Protein AF-A0A1I5KAM0-F1 (afdb_monomer_lite)

Radius of gyration: 15.03 Å; chains: 1; bounding box: 38×26×42 Å

Foldseek 3Di:
DVLLVQLVVLLVQLVVCLVVLNNVSNLVSLVSNCVSVVPDPLLSLLSNLSSCLSVLNPVVSLVSLVVSLVVLVPPDDLSSLLSNLSSVLVNCLVVVHPCSVVSLVVSVPRDDPPDPCPSPHDDDPVSSVVSNVSNVVVVVVVD

Secondary structure (DSSP, 8-state):
-HHHHHHHHHHHHHHHHHHTT-HHHHHHHHHHHHHHHT--HHHHHHHHHHHHHHTT-HHHHHHHHHHHHHHTTT--SHHHHHHHHHHHHHHHHHTT-TTHHHHHHHHHH---TT--TTSSPPPPHHHHHHHHHHHHHHHGGG-

Structure (mmCIF, N/CA/C/O backbone):
data_AF-A0A1I5KAM0-F1
#
_entry.id   AF-A0A1I5KAM0-F1
#
loop_
_atom_site.group_PDB
_atom_site.id
_atom_site.type_symbol
_atom_site.label_atom_id
_atom_site.label_alt_id
_atom_site.label_comp_id
_atom_site.label_asym_id
_atom_site.label_entity_id
_atom_site.label_seq_id
_atom_site.pdbx_PDB_ins_code
_atom_site.Cartn_x
_atom_site.Cartn_y
_atom_site.Cartn_z
_atom_site.occupancy
_atom_site.B_iso_or_equiv
_atom_site.auth_seq_id
_atom_site.auth_comp_id
_atom_site.auth_asym_id
_atom_site.auth_atom_id
_atom_site.pdbx_PDB_model_num
ATOM 1 N N . MET A 1 1 ? 17.363 -12.511 -16.465 1.00 53.06 1 MET A N 1
ATOM 2 C CA . MET A 1 1 ? 16.425 -13.226 -15.565 1.00 53.06 1 MET A CA 1
ATOM 3 C C . MET A 1 1 ? 16.738 -13.040 -14.073 1.00 53.06 1 MET A C 1
ATOM 5 O O . MET A 1 1 ? 15.834 -12.657 -13.346 1.00 53.06 1 MET A O 1
ATOM 9 N N . LEU A 1 2 ? 17.987 -13.194 -13.602 1.00 60.25 2 LEU A N 1
ATOM 10 C CA . LEU A 1 2 ? 18.357 -13.069 -12.170 1.00 60.25 2 LEU A CA 1
ATOM 11 C C . LEU A 1 2 ? 18.002 -11.728 -11.484 1.00 60.25 2 LEU A C 1
ATOM 13 O O . LEU A 1 2 ? 17.637 -11.713 -10.312 1.00 60.25 2 LEU A O 1
ATOM 17 N N . ARG A 1 3 ? 18.066 -10.594 -12.200 1.00 62.06 3 ARG A N 1
ATOM 18 C CA . ARG A 1 3 ? 17.782 -9.258 -11.632 1.00 62.06 3 ARG A CA 1
ATOM 19 C C . ARG A 1 3 ? 16.344 -9.113 -11.116 1.00 62.06 3 ARG A C 1
ATOM 21 O O . ARG A 1 3 ? 16.141 -8.468 -10.090 1.00 62.06 3 ARG A O 1
ATOM 28 N N . ASN A 1 4 ? 15.379 -9.739 -11.791 1.00 74.25 4 ASN A N 1
ATOM 29 C CA . ASN A 1 4 ? 13.970 -9.683 -11.398 1.00 74.25 4 ASN A CA 1
ATOM 30 C C . ASN A 1 4 ? 13.697 -10.609 -10.205 1.00 74.25 4 ASN A C 1
ATOM 32 O O . ASN A 1 4 ? 12.945 -10.237 -9.313 1.00 74.25 4 ASN A O 1
ATOM 36 N N . ALA A 1 5 ? 14.388 -11.754 -10.122 1.00 82.19 5 ALA A N 1
ATOM 37 C CA . ALA A 1 5 ? 14.278 -12.675 -8.990 1.00 82.19 5 ALA A CA 1
ATOM 38 C C . ALA A 1 5 ? 14.678 -12.016 -7.657 1.00 82.19 5 ALA A C 1
ATOM 40 O O . ALA A 1 5 ? 13.977 -12.168 -6.660 1.00 82.19 5 ALA A O 1
ATOM 41 N N . VAL A 1 6 ? 15.755 -11.219 -7.648 1.00 86.19 6 VAL A N 1
ATOM 42 C CA . VAL A 1 6 ? 16.164 -10.449 -6.457 1.00 86.19 6 VAL A CA 1
ATOM 43 C C . VAL A 1 6 ? 15.103 -9.420 -6.069 1.00 86.19 6 VAL A C 1
ATOM 45 O O . VAL A 1 6 ? 14.789 -9.280 -4.891 1.00 86.19 6 VAL A O 1
ATOM 48 N N . GLY A 1 7 ? 14.521 -8.724 -7.049 1.00 87.25 7 GLY A N 1
ATOM 49 C CA . GLY A 1 7 ? 13.454 -7.758 -6.793 1.00 87.25 7 GLY A CA 1
ATOM 50 C C . GLY A 1 7 ? 12.217 -8.402 -6.168 1.00 87.25 7 GLY A C 1
ATOM 51 O O . GLY A 1 7 ? 11.701 -7.912 -5.166 1.00 87.25 7 GLY A O 1
ATOM 52 N N . TYR A 1 8 ? 11.781 -9.536 -6.713 1.00 85.75 8 TYR A N 1
ATOM 53 C CA . TYR A 1 8 ? 10.644 -10.290 -6.191 1.00 85.75 8 TYR A CA 1
ATOM 54 C C . TYR A 1 8 ? 10.911 -10.874 -4.796 1.00 85.75 8 TYR A C 1
ATOM 56 O O . TYR A 1 8 ? 10.043 -10.806 -3.928 1.00 85.75 8 TYR A O 1
ATOM 64 N N . LEU A 1 9 ? 12.125 -11.363 -4.527 1.00 89.81 9 LEU A N 1
ATOM 65 C CA . LEU A 1 9 ? 12.516 -11.815 -3.189 1.00 89.81 9 LEU A CA 1
ATOM 66 C C . LEU A 1 9 ? 12.481 -10.674 -2.163 1.00 89.81 9 LEU A C 1
ATOM 68 O O . LEU A 1 9 ? 11.958 -10.851 -1.062 1.00 89.81 9 LEU A O 1
ATOM 72 N N . SER A 1 10 ? 13.018 -9.505 -2.515 1.00 91.50 10 SER A N 1
ATOM 73 C CA . SER A 1 10 ? 12.970 -8.325 -1.648 1.00 91.50 10 SER A CA 1
ATOM 74 C C . SER A 1 10 ? 11.537 -7.868 -1.384 1.00 91.50 10 SER A C 1
ATOM 76 O O . SER A 1 10 ? 11.217 -7.512 -0.255 1.00 91.50 10 SER A O 1
ATOM 78 N N . LEU A 1 11 ? 10.630 -7.974 -2.356 1.00 88.81 11 LEU A N 1
ATOM 79 C CA . LEU A 1 11 ? 9.218 -7.697 -2.102 1.00 88.81 11 LEU A CA 1
ATOM 80 C C . LEU A 1 11 ? 8.617 -8.669 -1.075 1.00 88.81 11 LEU A C 1
ATOM 82 O O . LEU A 1 11 ? 7.961 -8.236 -0.128 1.00 88.81 11 LEU A O 1
ATOM 86 N N . LEU A 1 12 ? 8.850 -9.975 -1.230 1.00 89.00 12 LEU A N 1
ATOM 87 C CA . LEU A 1 12 ? 8.351 -10.974 -0.278 1.00 89.00 12 LEU A CA 1
ATOM 88 C C . LEU A 1 12 ? 8.879 -10.706 1.139 1.00 89.00 12 LEU A C 1
ATOM 90 O O . LEU A 1 12 ? 8.130 -10.797 2.113 1.00 89.00 12 LEU A O 1
ATOM 94 N N . ARG A 1 13 ? 10.150 -10.305 1.257 1.00 92.94 13 ARG A N 1
ATOM 95 C CA . ARG A 1 13 ? 10.749 -9.880 2.529 1.00 92.94 13 ARG A CA 1
ATOM 96 C C . ARG A 1 13 ? 10.103 -8.615 3.079 1.00 92.94 13 ARG A C 1
ATOM 98 O O . ARG A 1 13 ? 9.822 -8.567 4.274 1.00 92.94 13 ARG A O 1
ATOM 105 N N . ALA A 1 14 ? 9.834 -7.623 2.234 1.00 91.50 14 ALA A N 1
ATOM 106 C CA . ALA A 1 14 ? 9.156 -6.400 2.642 1.00 91.50 14 ALA A CA 1
ATOM 107 C C . ALA A 1 14 ? 7.792 -6.716 3.269 1.00 91.50 14 ALA A C 1
ATOM 109 O O . ALA A 1 14 ? 7.514 -6.283 4.385 1.00 91.50 14 ALA A O 1
ATOM 110 N N . LEU A 1 15 ? 6.988 -7.556 2.608 1.00 87.50 15 LEU A N 1
ATOM 111 C CA . LEU A 1 15 ? 5.689 -8.009 3.116 1.00 87.50 15 LEU A CA 1
ATOM 112 C C . LEU A 1 15 ? 5.810 -8.804 4.420 1.00 87.50 15 LEU A C 1
ATOM 114 O O . LEU A 1 15 ? 5.009 -8.614 5.337 1.00 87.50 15 LEU A O 1
ATOM 118 N N . PHE A 1 16 ? 6.810 -9.681 4.515 1.00 90.50 16 PHE A N 1
ATOM 119 C CA . PHE A 1 16 ? 7.082 -10.457 5.722 1.00 90.50 16 PHE A CA 1
ATOM 120 C C . PHE A 1 16 ? 7.409 -9.557 6.921 1.00 90.50 16 PHE A C 1
ATOM 122 O O . PHE A 1 16 ? 6.806 -9.708 7.984 1.00 90.50 16 PHE A O 1
ATOM 129 N N . PHE A 1 17 ? 8.326 -8.599 6.757 1.00 92.50 17 PHE A N 1
ATOM 130 C CA . PHE A 1 17 ? 8.703 -7.685 7.836 1.00 92.50 17 PHE A CA 1
ATOM 131 C C . PHE A 1 17 ? 7.570 -6.737 8.212 1.00 92.50 17 PHE A C 1
ATOM 133 O O . PHE A 1 17 ? 7.374 -6.485 9.399 1.00 92.50 17 PHE A O 1
ATOM 140 N N . ALA A 1 18 ? 6.781 -6.293 7.233 1.00 88.88 18 ALA A N 1
ATOM 141 C CA . ALA A 1 18 ? 5.630 -5.437 7.478 1.00 88.88 18 ALA A CA 1
ATOM 142 C C . ALA A 1 18 ? 4.585 -6.154 8.356 1.00 88.88 18 ALA A C 1
ATOM 144 O O . ALA A 1 18 ? 4.148 -5.608 9.363 1.00 88.88 18 ALA A O 1
ATOM 145 N N . LYS A 1 19 ? 4.280 -7.429 8.066 1.00 84.62 19 LYS A N 1
ATOM 146 C CA . LYS A 1 19 ? 3.389 -8.263 8.901 1.00 84.62 19 LYS A CA 1
ATOM 147 C C . LYS A 1 19 ? 3.910 -8.508 10.321 1.00 84.62 19 LYS A C 1
ATOM 149 O O . LYS A 1 19 ? 3.122 -8.806 11.211 1.00 84.62 19 LYS A O 1
ATOM 154 N N . ARG A 1 20 ? 5.225 -8.432 10.531 1.00 89.38 20 ARG A N 1
ATOM 155 C CA . ARG A 1 20 ? 5.883 -8.614 11.835 1.00 89.38 20 ARG A CA 1
ATOM 156 C C . ARG A 1 20 ? 6.060 -7.298 12.605 1.00 89.38 20 ARG A C 1
ATOM 158 O O . ARG A 1 20 ? 6.725 -7.311 13.634 1.00 89.38 20 ARG A O 1
ATOM 165 N N . GLY A 1 21 ? 5.536 -6.180 12.098 1.00 88.31 21 GLY A N 1
ATOM 166 C CA . GLY A 1 21 ? 5.708 -4.860 12.712 1.00 88.31 21 GLY A CA 1
ATOM 167 C C . GLY A 1 21 ? 7.121 -4.281 12.575 1.00 88.31 21 GLY A C 1
ATOM 168 O O . GLY A 1 21 ? 7.444 -3.283 13.206 1.00 88.31 21 GLY A O 1
ATOM 169 N N . ASN A 1 22 ? 7.993 -4.870 11.746 1.00 93.94 22 ASN A N 1
ATOM 170 C CA . ASN A 1 22 ? 9.335 -4.340 11.506 1.00 93.94 22 ASN A CA 1
ATOM 171 C C . ASN A 1 22 ? 9.326 -3.381 10.308 1.00 93.94 22 ASN A C 1
ATOM 173 O O . ASN A 1 22 ? 9.777 -3.708 9.205 1.00 93.94 22 ASN A O 1
ATOM 177 N N . ALA A 1 23 ? 8.788 -2.188 10.543 1.00 92.81 23 ALA A N 1
ATOM 178 C CA . ALA A 1 23 ? 8.572 -1.166 9.529 1.00 92.81 23 ALA A CA 1
ATOM 179 C C . ALA A 1 23 ? 9.863 -0.706 8.834 1.00 92.81 23 ALA A C 1
ATOM 181 O O . ALA A 1 23 ? 9.913 -0.610 7.608 1.00 92.81 23 ALA A O 1
ATOM 182 N N . SER A 1 24 ? 10.939 -0.483 9.595 1.00 94.31 24 SER A N 1
ATOM 183 C CA . SER A 1 24 ? 12.237 -0.060 9.045 1.00 94.31 24 SER A CA 1
ATOM 184 C C . SER A 1 24 ? 12.784 -1.075 8.037 1.00 94.31 24 SER A C 1
ATOM 186 O O . SER A 1 24 ? 13.130 -0.729 6.901 1.00 94.31 24 SER A O 1
ATOM 188 N N . ARG A 1 25 ? 12.785 -2.364 8.402 1.00 95.62 25 ARG A N 1
ATOM 189 C CA . ARG A 1 25 ? 13.269 -3.420 7.507 1.00 95.62 25 ARG A CA 1
ATOM 190 C C . ARG A 1 25 ? 12.331 -3.643 6.323 1.00 95.62 25 ARG A C 1
ATOM 192 O O . ARG A 1 25 ? 12.816 -3.889 5.220 1.00 95.62 25 ARG A O 1
ATOM 199 N N . ALA A 1 26 ? 11.021 -3.504 6.525 1.00 93.75 26 ALA A N 1
ATOM 200 C CA . ALA A 1 26 ? 10.040 -3.567 5.448 1.00 93.75 26 ALA A CA 1
ATOM 201 C C . ALA A 1 26 ? 10.291 -2.491 4.381 1.00 93.75 26 ALA A C 1
ATOM 203 O O . ALA A 1 26 ? 10.382 -2.822 3.200 1.00 93.75 26 ALA A O 1
ATOM 204 N N . ARG A 1 27 ? 10.488 -1.228 4.790 1.00 93.56 27 ARG A N 1
ATOM 205 C CA . ARG A 1 27 ? 10.795 -0.106 3.882 1.00 93.56 27 ARG A CA 1
ATOM 206 C C . ARG A 1 27 ? 12.081 -0.346 3.094 1.00 93.56 27 ARG A C 1
ATOM 208 O O . ARG A 1 27 ? 12.089 -0.183 1.877 1.00 93.56 27 ARG A O 1
ATOM 215 N N . LYS A 1 28 ? 13.150 -0.796 3.760 1.00 95.38 28 LYS A N 1
ATOM 216 C CA . LYS A 1 28 ? 14.445 -1.076 3.112 1.00 95.38 28 LYS A CA 1
ATOM 217 C C . LYS A 1 28 ? 14.344 -2.165 2.037 1.00 95.38 28 LYS A C 1
ATOM 219 O O . LYS A 1 28 ? 14.888 -2.025 0.939 1.00 95.38 28 LYS A O 1
ATOM 224 N N . GLU A 1 29 ? 13.655 -3.260 2.344 1.00 94.75 29 GLU A N 1
ATOM 225 C CA . GLU A 1 29 ? 13.440 -4.346 1.382 1.00 94.75 29 GLU A CA 1
ATOM 226 C C . GLU A 1 29 ? 12.531 -3.889 0.232 1.00 94.75 29 GLU A C 1
ATOM 228 O O . GLU A 1 29 ? 12.807 -4.189 -0.928 1.00 94.75 29 GLU A O 1
ATOM 233 N N . PHE A 1 30 ? 11.513 -3.069 0.511 1.00 91.75 30 PHE A N 1
ATOM 234 C CA . PHE A 1 30 ? 10.648 -2.525 -0.533 1.00 91.75 30 PHE A CA 1
ATOM 235 C C . PHE A 1 30 ? 11.390 -1.582 -1.485 1.00 91.75 30 PHE A C 1
ATOM 237 O O . PHE A 1 30 ? 11.260 -1.718 -2.698 1.00 91.75 30 PHE A O 1
ATOM 244 N N . GLN A 1 31 ? 12.234 -0.684 -0.969 1.00 91.38 31 GLN A N 1
ATOM 245 C CA . GLN A 1 31 ? 13.101 0.174 -1.791 1.00 91.38 31 GLN A CA 1
ATOM 246 C C . GLN A 1 31 ? 14.020 -0.656 -2.696 1.00 91.38 31 GLN A C 1
ATOM 248 O O . GLN A 1 31 ? 14.209 -0.345 -3.874 1.00 91.38 31 GLN A O 1
ATOM 253 N N . THR A 1 32 ? 14.551 -1.763 -2.169 1.00 91.19 32 THR A N 1
ATOM 254 C CA . THR A 1 32 ? 15.355 -2.702 -2.961 1.00 91.19 32 THR A CA 1
ATOM 255 C C . THR A 1 32 ? 14.523 -3.324 -4.085 1.00 91.19 32 THR A C 1
ATOM 257 O O . THR A 1 32 ? 14.974 -3.363 -5.233 1.00 91.19 32 THR A O 1
ATOM 260 N N . ALA A 1 33 ? 13.299 -3.769 -3.791 1.00 89.06 33 ALA A N 1
ATOM 261 C CA . ALA A 1 33 ? 12.381 -4.316 -4.788 1.00 89.06 33 ALA A CA 1
ATOM 262 C C . ALA A 1 33 ? 12.033 -3.280 -5.868 1.00 89.06 33 ALA A C 1
ATOM 264 O O . ALA A 1 33 ? 12.151 -3.570 -7.061 1.00 89.06 33 ALA A O 1
ATOM 265 N N . GLN A 1 34 ? 11.693 -2.057 -5.456 1.00 87.50 34 GLN A N 1
ATOM 266 C CA . GLN A 1 34 ? 11.371 -0.936 -6.334 1.00 87.50 34 GLN A CA 1
ATOM 267 C C . GLN A 1 34 ? 12.511 -0.642 -7.313 1.00 87.50 34 GLN A C 1
ATOM 269 O O . GLN A 1 34 ? 12.291 -0.626 -8.525 1.00 87.50 34 GLN A O 1
ATOM 274 N N . ALA A 1 35 ? 13.743 -0.499 -6.819 1.00 87.88 35 ALA A N 1
ATOM 275 C CA . ALA A 1 35 ? 14.911 -0.223 -7.656 1.00 87.88 35 ALA A CA 1
ATOM 276 C C . ALA A 1 35 ? 15.226 -1.369 -8.636 1.00 87.88 35 ALA A C 1
ATOM 278 O O . ALA A 1 35 ? 15.662 -1.146 -9.771 1.00 87.88 35 ALA A O 1
ATOM 279 N N . ARG A 1 36 ? 15.020 -2.624 -8.216 1.00 87.56 36 ARG A N 1
ATOM 280 C CA . ARG A 1 36 ? 15.310 -3.804 -9.047 1.00 87.56 36 ARG A CA 1
ATOM 281 C C . ARG A 1 36 ? 14.274 -4.024 -10.138 1.00 87.56 36 ARG A C 1
ATOM 283 O O . ARG A 1 36 ? 14.662 -4.421 -11.237 1.00 87.56 36 ARG A O 1
ATOM 290 N N . LEU A 1 37 ? 13.011 -3.735 -9.841 1.00 84.31 37 LEU A N 1
ATOM 291 C CA . LEU A 1 37 ? 11.870 -3.954 -10.731 1.00 84.31 37 LEU A CA 1
ATOM 292 C C . LEU A 1 37 ? 11.453 -2.696 -11.491 1.00 84.31 37 LEU A C 1
ATOM 294 O O . LEU A 1 37 ? 10.571 -2.772 -12.337 1.00 84.31 37 LEU A O 1
ATOM 298 N N . ARG A 1 38 ? 12.125 -1.566 -11.232 1.00 83.25 38 ARG A N 1
ATOM 299 C CA . ARG A 1 38 ? 11.824 -0.259 -11.831 1.00 83.25 38 ARG A CA 1
ATOM 300 C C . ARG A 1 38 ? 10.373 0.156 -11.568 1.00 83.25 38 ARG A C 1
ATOM 302 O O . ARG A 1 38 ? 9.703 0.685 -12.451 1.00 83.25 38 ARG A O 1
ATOM 309 N N . ALA A 1 39 ? 9.893 -0.125 -10.357 1.00 80.50 39 ALA A N 1
ATOM 310 C CA . ALA A 1 39 ? 8.559 0.279 -9.946 1.00 80.50 39 ALA A CA 1
ATOM 311 C C . ALA A 1 39 ? 8.512 1.797 -9.726 1.00 80.50 39 ALA A C 1
ATOM 313 O O . ALA A 1 39 ? 9.504 2.424 -9.352 1.00 80.50 39 ALA A O 1
ATOM 314 N N . GLN A 1 40 ? 7.343 2.372 -9.976 1.00 83.88 40 GLN A N 1
ATOM 315 C CA . GLN A 1 40 ? 7.105 3.811 -9.900 1.00 83.88 40 GLN A CA 1
ATOM 316 C C . GLN A 1 40 ? 7.191 4.307 -8.439 1.00 83.88 40 GLN A C 1
ATOM 318 O O . GLN A 1 40 ? 6.995 3.504 -7.517 1.00 83.88 40 GLN A O 1
ATOM 323 N N . PRO A 1 41 ? 7.529 5.585 -8.188 1.00 85.62 41 PRO A N 1
ATOM 324 C CA . PRO A 1 41 ? 7.631 6.140 -6.833 1.00 85.62 41 PRO A CA 1
ATOM 325 C C . PRO A 1 41 ? 6.346 5.975 -6.009 1.00 85.62 41 PRO A C 1
ATOM 327 O O . PRO A 1 41 ? 6.414 5.657 -4.824 1.00 85.62 41 PRO A O 1
ATOM 330 N N . GLU A 1 42 ? 5.185 6.054 -6.650 1.00 89.44 42 GLU A N 1
ATOM 331 C CA . GLU A 1 42 ? 3.863 5.961 -6.028 1.00 89.44 42 GLU A CA 1
ATOM 332 C C . GLU A 1 42 ? 3.603 4.583 -5.397 1.00 89.44 42 GLU A C 1
ATOM 334 O O . GLU A 1 42 ? 2.836 4.472 -4.441 1.00 89.44 42 GLU A O 1
ATOM 339 N N . PHE A 1 43 ? 4.292 3.529 -5.857 1.00 87.50 43 PHE A N 1
ATOM 340 C CA . PHE A 1 43 ? 4.258 2.227 -5.185 1.00 87.50 43 PHE A CA 1
ATOM 341 C C . PHE A 1 43 ? 4.875 2.291 -3.787 1.00 87.50 43 PHE A C 1
ATOM 343 O O . PHE A 1 43 ? 4.373 1.637 -2.876 1.00 87.50 43 PHE A O 1
ATOM 350 N N . ALA A 1 44 ? 5.961 3.049 -3.612 1.00 88.81 44 ALA A N 1
ATOM 351 C CA . ALA A 1 44 ? 6.599 3.202 -2.309 1.00 88.81 44 ALA A CA 1
ATOM 352 C C . ALA A 1 44 ? 5.727 4.019 -1.362 1.00 88.81 44 ALA A C 1
ATOM 354 O O . ALA A 1 44 ? 5.602 3.644 -0.200 1.00 88.81 44 ALA A O 1
ATOM 355 N N . ASP A 1 45 ? 5.063 5.061 -1.860 1.00 92.31 45 ASP A N 1
ATOM 356 C CA . ASP A 1 45 ? 4.145 5.850 -1.042 1.00 92.31 45 ASP A CA 1
ATOM 357 C C . ASP A 1 45 ? 2.922 5.036 -0.599 1.00 92.31 45 ASP A C 1
ATOM 359 O O . ASP A 1 45 ? 2.571 5.047 0.582 1.00 92.31 45 ASP A O 1
ATOM 363 N N . ALA A 1 46 ? 2.321 4.258 -1.504 1.00 92.25 46 ALA A N 1
ATOM 364 C CA . ALA A 1 46 ? 1.214 3.368 -1.159 1.00 92.25 46 ALA A CA 1
ATOM 365 C C . ALA A 1 46 ? 1.643 2.222 -0.218 1.00 92.25 46 ALA A C 1
ATOM 367 O O . ALA A 1 46 ? 0.873 1.806 0.655 1.00 92.25 46 ALA A O 1
ATOM 368 N N . PHE A 1 47 ? 2.873 1.714 -0.356 1.00 92.50 47 PHE A N 1
ATOM 369 C CA . PHE A 1 47 ? 3.428 0.725 0.570 1.00 92.50 47 PHE A CA 1
ATOM 370 C C . PHE A 1 47 ? 3.722 1.325 1.947 1.00 92.50 47 PHE A C 1
ATOM 372 O O . PHE A 1 47 ? 3.489 0.679 2.966 1.00 92.50 47 PHE A O 1
ATOM 379 N N . ASP A 1 48 ? 4.205 2.560 2.005 1.00 93.19 48 ASP A N 1
ATOM 380 C CA . ASP A 1 48 ? 4.433 3.249 3.269 1.00 93.19 48 ASP A CA 1
ATOM 381 C C . ASP A 1 48 ? 3.109 3.531 3.986 1.00 93.19 48 ASP A C 1
ATOM 383 O O . ASP A 1 48 ? 2.988 3.244 5.175 1.00 93.19 48 ASP A O 1
ATOM 387 N N . ALA A 1 49 ? 2.068 3.940 3.251 1.00 94.00 49 ALA A N 1
ATOM 388 C CA . ALA A 1 49 ? 0.719 4.056 3.798 1.00 94.00 49 ALA A CA 1
ATOM 389 C C . ALA A 1 49 ? 0.248 2.744 4.438 1.00 94.00 49 ALA A C 1
ATOM 391 O O . ALA A 1 49 ? -0.279 2.749 5.545 1.00 94.00 49 ALA A O 1
ATOM 392 N N . ARG A 1 50 ? 0.508 1.599 3.798 1.00 92.19 50 ARG A N 1
ATOM 393 C CA . ARG A 1 50 ? 0.220 0.279 4.379 1.00 92.19 50 ARG A CA 1
ATO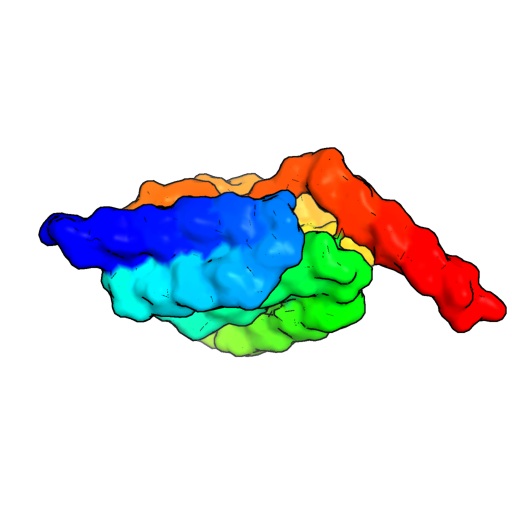M 394 C C . ARG A 1 50 ? 0.936 0.051 5.710 1.00 92.19 50 ARG A C 1
ATOM 396 O O . ARG A 1 50 ? 0.354 -0.538 6.618 1.00 92.19 50 ARG A O 1
ATOM 403 N N . ILE A 1 51 ? 2.205 0.437 5.807 1.00 92.19 51 ILE A N 1
ATOM 404 C CA . ILE A 1 51 ? 2.973 0.306 7.048 1.00 92.19 51 ILE A CA 1
ATOM 405 C C . ILE A 1 51 ? 2.335 1.161 8.139 1.00 92.19 51 ILE A C 1
ATOM 407 O O . ILE A 1 51 ? 2.085 0.639 9.220 1.00 92.19 51 ILE A O 1
ATOM 411 N N . LEU A 1 52 ? 1.987 2.410 7.827 1.00 92.44 52 LEU A N 1
ATOM 412 C CA . LEU A 1 52 ? 1.306 3.316 8.754 1.00 92.44 52 LEU A CA 1
ATOM 413 C C . LEU A 1 52 ? -0.016 2.718 9.264 1.00 92.44 52 LEU A C 1
ATOM 415 O O . LEU A 1 52 ? -0.278 2.760 10.463 1.00 92.44 52 LEU A O 1
ATOM 419 N N . MET A 1 53 ? -0.795 2.059 8.394 1.00 90.88 53 MET A N 1
ATOM 420 C CA . MET A 1 53 ? -2.007 1.330 8.802 1.00 90.88 53 MET A CA 1
ATOM 421 C C . MET A 1 53 ? -1.713 0.252 9.851 1.00 90.88 53 MET A C 1
ATOM 423 O O . MET A 1 53 ? -2.445 0.133 10.826 1.00 90.88 53 MET A O 1
ATOM 427 N N . MET A 1 54 ? -0.650 -0.537 9.661 1.00 86.81 54 MET A N 1
ATOM 428 C CA . MET A 1 54 ? -0.270 -1.609 10.596 1.00 86.81 54 MET A CA 1
ATOM 429 C C . MET A 1 54 ? 0.389 -1.094 11.878 1.00 86.81 54 MET A C 1
ATOM 431 O O . MET A 1 54 ? 0.441 -1.829 12.857 1.00 86.81 54 MET A O 1
ATOM 435 N N . GLU A 1 55 ? 0.903 0.135 11.870 1.00 88.06 55 GLU A N 1
ATOM 436 C CA . GLU A 1 55 ? 1.420 0.834 13.052 1.00 88.06 55 GLU A CA 1
ATOM 437 C C . GLU A 1 55 ? 0.302 1.532 13.854 1.00 88.06 55 GLU A C 1
ATOM 439 O O . GLU A 1 55 ? 0.598 2.203 14.838 1.00 88.06 55 GLU A O 1
ATOM 444 N N . GLY A 1 56 ? -0.967 1.425 13.435 1.00 86.38 56 GLY A N 1
ATOM 445 C CA . GLY A 1 56 ? -2.095 2.128 14.063 1.00 86.38 56 GLY A CA 1
ATOM 446 C C . GLY A 1 56 ? -2.160 3.626 13.733 1.00 86.38 56 GLY A C 1
ATOM 447 O O . GLY A 1 56 ? -2.987 4.352 14.275 1.00 86.38 56 GLY A O 1
ATOM 448 N N . ARG A 1 57 ? -1.324 4.111 12.808 1.00 89.31 57 ARG A N 1
ATOM 449 C CA . ARG A 1 57 ? -1.216 5.525 12.416 1.00 89.31 57 ARG A CA 1
ATOM 450 C C . ARG A 1 57 ? -2.180 5.855 11.280 1.00 89.31 57 ARG A C 1
ATOM 452 O O . ARG A 1 57 ? -1.777 6.118 10.147 1.00 89.31 57 ARG A O 1
ATOM 459 N N .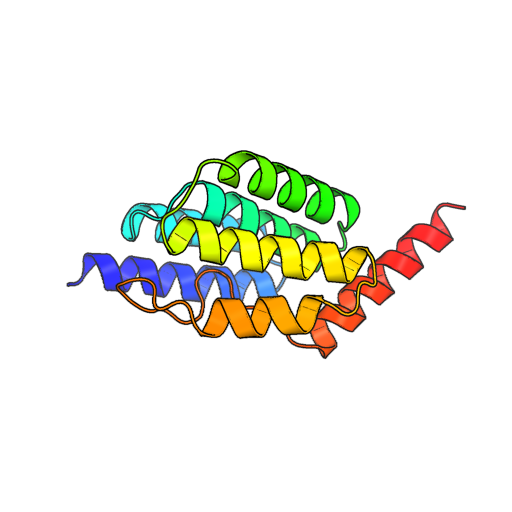 GLY A 1 58 ? -3.471 5.780 11.584 1.00 89.31 58 GLY A N 1
ATOM 460 C CA . GLY A 1 58 ? -4.547 5.910 10.601 1.00 89.31 58 GLY A CA 1
ATOM 461 C C . GLY A 1 58 ? -4.591 7.216 9.842 1.00 89.31 58 GLY A C 1
ATOM 462 O O . GLY A 1 58 ? -4.662 7.202 8.615 1.00 89.31 58 GLY A O 1
ATOM 463 N N . ASP A 1 59 ? -4.501 8.328 10.561 1.00 90.25 59 ASP A N 1
ATOM 464 C CA . ASP A 1 59 ? -4.567 9.656 9.955 1.00 90.25 59 ASP A CA 1
ATOM 465 C C . ASP A 1 59 ? -3.380 9.892 9.015 1.00 90.25 59 ASP A C 1
ATOM 467 O O . ASP A 1 59 ? -3.558 10.342 7.880 1.00 90.25 59 ASP A O 1
ATOM 471 N N . ASP A 1 60 ? -2.182 9.471 9.429 1.00 92.56 60 ASP A N 1
ATOM 472 C CA . ASP A 1 60 ? -0.984 9.518 8.590 1.00 92.56 60 ASP A CA 1
ATOM 473 C C . ASP A 1 60 ? -1.137 8.629 7.349 1.00 92.56 60 ASP A C 1
ATOM 475 O O . ASP A 1 60 ? -0.798 9.041 6.236 1.00 92.56 60 ASP A O 1
ATOM 479 N N . ALA A 1 61 ? -1.678 7.415 7.512 1.00 93.56 61 ALA A N 1
ATOM 480 C CA . ALA A 1 61 ? -1.946 6.516 6.396 1.00 93.56 61 ALA A CA 1
ATOM 481 C C . ALA A 1 61 ? -2.939 7.144 5.410 1.00 93.56 61 ALA A C 1
ATOM 483 O O . ALA A 1 61 ? -2.685 7.160 4.205 1.00 93.56 61 ALA A O 1
ATOM 484 N N . ARG A 1 62 ? -4.045 7.704 5.907 1.00 93.31 62 ARG A N 1
ATOM 485 C CA . ARG A 1 62 ? -5.082 8.361 5.104 1.00 93.31 62 ARG A CA 1
ATOM 486 C C . ARG A 1 62 ? -4.530 9.565 4.340 1.00 93.31 62 ARG A C 1
ATOM 488 O O . ARG A 1 62 ? -4.799 9.707 3.142 1.00 93.31 62 ARG A O 1
ATOM 495 N N . LEU A 1 63 ? -3.728 10.402 4.998 1.00 95.12 63 LEU A N 1
ATOM 496 C CA . LEU A 1 63 ? -3.053 11.533 4.363 1.00 95.12 63 LEU A CA 1
ATOM 497 C C . LEU A 1 63 ? 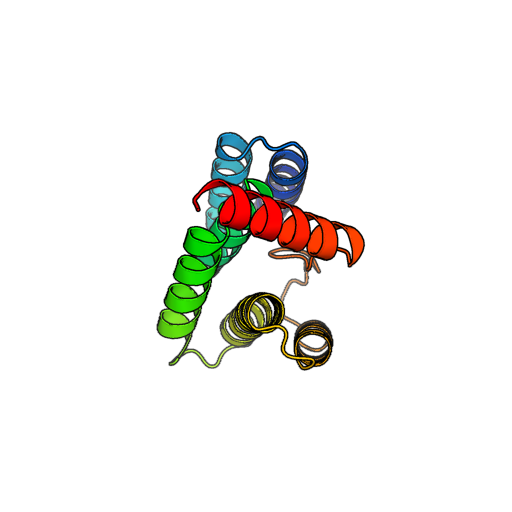-2.130 11.055 3.239 1.00 95.12 63 LEU A C 1
ATOM 499 O O . LEU A 1 63 ? -2.213 11.556 2.115 1.00 95.12 63 LEU A O 1
ATOM 503 N N . LYS A 1 64 ? -1.299 10.046 3.518 1.00 95.56 64 LYS A N 1
ATOM 504 C CA . LYS A 1 64 ? -0.355 9.482 2.550 1.00 95.56 64 LYS A CA 1
ATOM 505 C C . LYS A 1 64 ? -1.077 8.919 1.323 1.00 95.56 64 LYS A C 1
ATOM 507 O O . LYS A 1 64 ? -0.715 9.263 0.20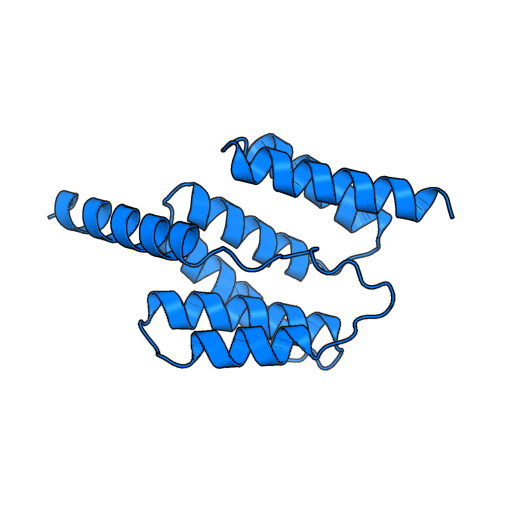2 1.00 95.56 64 LYS A O 1
ATOM 512 N N . LEU A 1 65 ? -2.147 8.143 1.516 1.00 95.62 65 LEU A N 1
ATOM 513 C CA . LEU A 1 65 ? -2.982 7.620 0.423 1.00 95.62 65 LEU A CA 1
ATOM 514 C C . LEU A 1 65 ? -3.588 8.736 -0.434 1.00 95.62 65 LEU A C 1
ATOM 516 O O . LEU A 1 65 ? -3.610 8.625 -1.659 1.00 95.62 65 LEU A O 1
ATOM 520 N N . SER A 1 66 ? -4.064 9.810 0.197 1.00 95.81 66 SER A N 1
ATOM 521 C CA . SER A 1 66 ? -4.658 10.958 -0.501 1.00 95.81 66 SER A CA 1
ATOM 522 C C . SER A 1 66 ? -3.620 11.708 -1.341 1.00 95.81 66 SER A C 1
ATOM 524 O O . SER A 1 66 ? -3.885 12.081 -2.483 1.00 95.81 66 SER A O 1
ATOM 526 N N . GLN A 1 67 ? -2.405 11.878 -0.813 1.00 96.25 67 GLN A N 1
ATOM 527 C CA . GLN A 1 67 ? -1.283 12.467 -1.549 1.00 96.25 67 GLN A CA 1
ATOM 528 C C . GLN A 1 67 ? -0.863 11.594 -2.736 1.00 96.25 67 GLN A C 1
ATOM 530 O O . GLN A 1 67 ? -0.671 12.114 -3.836 1.00 96.25 67 GLN A O 1
ATOM 535 N N . THR A 1 68 ? -0.779 10.273 -2.546 1.00 95.44 68 THR A N 1
ATOM 536 C CA . THR A 1 68 ? -0.498 9.328 -3.637 1.00 95.44 68 THR A CA 1
ATOM 537 C C . THR A 1 68 ? -1.575 9.397 -4.717 1.00 95.44 68 THR A C 1
ATOM 539 O O . THR A 1 68 ? -1.252 9.460 -5.898 1.00 95.44 68 THR A O 1
ATOM 542 N N . MET A 1 69 ? -2.854 9.457 -4.336 1.00 95.44 69 MET A N 1
ATOM 543 C CA . MET A 1 69 ? -3.963 9.631 -5.279 1.00 95.44 69 MET A CA 1
ATOM 544 C C . MET A 1 69 ? -3.815 10.899 -6.119 1.00 95.44 69 MET A C 1
ATOM 546 O O . MET A 1 69 ? -3.965 10.835 -7.337 1.00 95.44 69 MET A O 1
ATOM 550 N N . LYS A 1 70 ? -3.471 12.022 -5.481 1.00 95.19 70 LYS A N 1
ATOM 551 C CA . LYS A 1 70 ? -3.247 13.298 -6.167 1.00 95.19 70 LYS A CA 1
ATOM 552 C C . LYS A 1 70 ? -2.091 13.214 -7.169 1.00 95.19 70 LYS A C 1
ATOM 554 O O . LYS A 1 70 ? -2.210 13.697 -8.290 1.00 95.19 70 LYS A O 1
ATOM 559 N N . ALA A 1 71 ? -0.992 12.552 -6.803 1.00 93.69 71 ALA A N 1
ATOM 560 C CA . ALA A 1 71 ? 0.142 12.334 -7.706 1.00 93.69 71 ALA A CA 1
ATOM 561 C C . ALA A 1 71 ? -0.229 11.478 -8.936 1.00 93.69 71 ALA A C 1
ATOM 563 O O . ALA A 1 71 ? 0.345 11.645 -10.011 1.00 93.69 71 ALA A O 1
ATOM 564 N N . LEU A 1 72 ? -1.223 10.597 -8.797 1.00 92.94 72 LEU A N 1
ATOM 565 C CA . LEU A 1 72 ? -1.679 9.694 -9.854 1.00 92.94 72 LEU A CA 1
ATOM 566 C C . LEU A 1 72 ? -2.761 10.291 -10.776 1.00 92.94 72 LEU A C 1
ATOM 568 O O . LEU A 1 72 ? -3.111 9.649 -11.765 1.00 92.94 72 LEU A O 1
ATOM 572 N N . GLU A 1 73 ? -3.280 11.498 -10.518 1.00 91.19 73 GLU A N 1
ATOM 573 C CA . GLU A 1 73 ? -4.428 12.081 -11.247 1.00 91.19 73 GLU A CA 1
ATOM 574 C C . GLU A 1 73 ? -4.254 12.136 -12.772 1.00 91.19 73 GLU A C 1
ATOM 576 O O . GLU A 1 73 ? -5.221 11.981 -13.525 1.00 91.19 73 GLU A O 1
ATOM 581 N N . THR A 1 74 ? -3.025 12.335 -13.244 1.00 88.38 74 THR A N 1
ATOM 582 C CA . THR A 1 74 ? -2.686 12.433 -14.674 1.00 88.38 74 THR A CA 1
ATOM 583 C C . THR A 1 74 ? -2.218 11.108 -15.274 1.00 88.38 74 THR A C 1
ATOM 585 O O . THR A 1 74 ? -2.067 10.998 -16.492 1.00 88.38 74 THR A O 1
ATOM 588 N N . ARG A 1 75 ? -2.015 10.076 -14.449 1.00 85.31 75 ARG A N 1
ATOM 589 C CA . ARG A 1 75 ? -1.524 8.764 -14.881 1.00 85.31 75 ARG A CA 1
ATOM 590 C C . ARG A 1 75 ? -2.663 7.977 -15.530 1.00 85.31 75 ARG A C 1
ATOM 592 O O . ARG A 1 75 ? -3.819 8.045 -15.103 1.00 85.31 75 ARG A O 1
ATOM 599 N N . ARG A 1 76 ? -2.349 7.262 -16.610 1.00 84.56 76 ARG A N 1
ATOM 600 C CA . ARG A 1 76 ? -3.333 6.516 -17.422 1.00 84.56 76 ARG A CA 1
ATOM 601 C C . ARG A 1 76 ? -2.905 5.082 -17.733 1.00 84.56 76 ARG A C 1
ATOM 603 O O . ARG A 1 76 ? -3.698 4.339 -18.293 1.00 84.56 76 ARG A O 1
ATOM 610 N N . ASP A 1 77 ? -1.686 4.691 -17.369 1.00 86.31 77 ASP A N 1
ATOM 611 C CA . ASP A 1 77 ? -1.211 3.313 -17.487 1.00 86.31 77 ASP A CA 1
ATOM 612 C C . ASP A 1 77 ? -1.749 2.414 -16.367 1.00 86.31 77 ASP A C 1
ATOM 614 O O . ASP A 1 77 ? -2.111 2.881 -15.283 1.00 86.31 77 ASP A O 1
ATOM 618 N N . ASP A 1 78 ? -1.735 1.106 -16.622 1.00 83.75 78 ASP A N 1
ATOM 619 C CA . ASP A 1 78 ? -2.285 0.085 -15.727 1.00 83.75 78 ASP A CA 1
ATOM 620 C C . ASP A 1 78 ? -1.674 0.111 -14.325 1.00 83.75 78 ASP A C 1
ATOM 622 O O . ASP A 1 78 ? -2.388 -0.087 -13.344 1.00 83.75 78 ASP A O 1
ATOM 626 N N . ASN A 1 79 ? -0.376 0.411 -14.200 1.00 83.38 79 ASN A N 1
ATOM 627 C CA . ASN A 1 79 ? 0.269 0.532 -12.891 1.00 83.38 79 ASN A CA 1
ATOM 628 C C . ASN A 1 79 ? -0.310 1.707 -12.101 1.00 83.38 79 ASN A C 1
ATOM 630 O O . ASN A 1 79 ? -0.674 1.539 -10.939 1.00 83.38 79 ASN A O 1
ATOM 634 N N . GLY A 1 80 ? -0.437 2.878 -12.732 1.00 87.62 80 GLY A N 1
ATOM 635 C CA . GLY A 1 80 ? -1.067 4.038 -12.108 1.00 87.62 80 GLY A CA 1
ATOM 636 C C . GLY A 1 80 ? -2.505 3.736 -11.685 1.00 87.62 80 GLY A C 1
ATOM 637 O O . GLY A 1 80 ? -2.873 3.982 -10.537 1.00 87.62 80 GLY A O 1
ATOM 638 N N . ARG A 1 81 ? -3.288 3.104 -12.570 1.00 88.00 81 ARG A N 1
ATOM 639 C CA . ARG A 1 81 ? -4.671 2.702 -12.2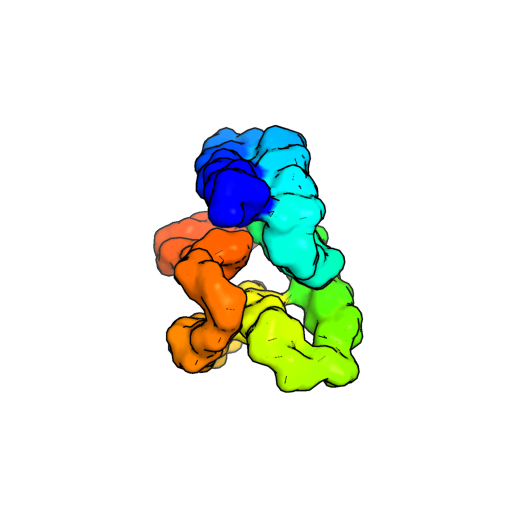76 1.00 88.00 81 ARG A CA 1
ATOM 640 C C . ARG A 1 81 ? -4.750 1.712 -11.112 1.00 88.00 81 ARG A C 1
ATOM 642 O O . ARG A 1 81 ? -5.595 1.882 -10.236 1.00 88.00 81 ARG A O 1
ATOM 649 N N . TYR A 1 82 ? -3.859 0.724 -11.059 1.00 87.75 82 TYR A N 1
ATOM 650 C CA . TYR A 1 82 ? -3.802 -0.249 -9.969 1.00 87.75 82 TYR A CA 1
ATOM 651 C C . TYR A 1 82 ? -3.525 0.426 -8.622 1.00 87.75 82 TYR A C 1
ATOM 653 O O . TYR A 1 82 ? -4.249 0.187 -7.654 1.00 87.75 82 TYR A O 1
ATOM 661 N N . ILE A 1 83 ? -2.521 1.308 -8.554 1.00 89.50 83 ILE A N 1
ATOM 662 C CA . ILE A 1 83 ? -2.203 2.028 -7.312 1.00 89.50 83 ILE A CA 1
ATOM 663 C C . ILE A 1 83 ? -3.377 2.931 -6.916 1.00 89.50 83 ILE A C 1
ATOM 665 O O . ILE A 1 83 ? -3.739 2.971 -5.744 1.00 89.50 83 ILE A O 1
ATOM 669 N N . SER A 1 84 ? -4.037 3.593 -7.874 1.00 91.94 84 SER A N 1
ATOM 670 C CA . SER A 1 84 ? -5.230 4.394 -7.581 1.00 91.94 84 SER A CA 1
ATOM 671 C C . SER A 1 84 ? -6.368 3.560 -6.991 1.00 91.94 84 SER A C 1
ATOM 673 O O . SER A 1 84 ? -7.009 3.993 -6.035 1.00 91.94 84 SER A O 1
ATOM 675 N N . LEU A 1 85 ? -6.621 2.358 -7.514 1.00 90.94 85 LEU A N 1
ATOM 676 C CA . LEU A 1 85 ? -7.633 1.454 -6.959 1.00 90.94 85 LEU A CA 1
ATOM 677 C C . LEU A 1 85 ? -7.252 0.965 -5.560 1.00 90.94 85 LEU A C 1
ATOM 679 O O . LEU A 1 85 ? -8.113 0.926 -4.681 1.00 90.94 85 LEU A O 1
ATOM 683 N N . TYR A 1 86 ? -5.971 0.659 -5.333 1.00 91.50 86 TYR A N 1
ATOM 684 C CA . TYR A 1 86 ? -5.450 0.336 -4.006 1.00 91.50 86 TYR A CA 1
ATOM 685 C C . TYR A 1 86 ? -5.686 1.488 -3.023 1.00 91.50 86 TYR A C 1
ATOM 687 O O . TYR A 1 86 ? -6.236 1.276 -1.944 1.00 91.50 86 TYR A O 1
ATOM 695 N N . CYS A 1 87 ? -5.325 2.717 -3.396 1.00 93.12 87 CYS A N 1
ATOM 696 C CA . CYS A 1 87 ? -5.496 3.871 -2.525 1.00 93.12 87 CYS A CA 1
ATOM 697 C C . CYS A 1 87 ? -6.971 4.176 -2.248 1.00 93.12 87 CYS A C 1
ATOM 699 O O . CYS A 1 87 ? -7.341 4.345 -1.087 1.00 93.12 87 CYS A O 1
ATOM 701 N N . ARG A 1 88 ? -7.825 4.175 -3.282 1.00 93.25 88 ARG A N 1
ATOM 702 C CA . ARG A 1 88 ? -9.275 4.376 -3.124 1.00 93.25 88 ARG A CA 1
ATOM 703 C C . ARG A 1 88 ? -9.905 3.335 -2.219 1.00 93.25 88 ARG A C 1
ATOM 705 O O . ARG A 1 88 ? -10.669 3.709 -1.348 1.00 93.25 88 ARG A O 1
ATOM 712 N N . HIS A 1 89 ? -9.549 2.062 -2.374 1.00 91.88 89 HIS A N 1
ATOM 713 C CA . HIS A 1 89 ? -10.073 0.995 -1.525 1.00 91.88 89 HIS A CA 1
ATOM 714 C C . HIS A 1 89 ? -9.889 1.292 -0.032 1.00 91.88 89 HIS A C 1
ATOM 716 O O . HIS A 1 89 ? -10.823 1.124 0.744 1.00 91.88 89 HIS A O 1
ATOM 722 N N . PHE A 1 90 ? -8.698 1.735 0.376 1.00 91.56 90 PHE A N 1
ATOM 723 C CA . PHE A 1 90 ? -8.429 2.021 1.786 1.00 91.56 90 PHE A CA 1
ATOM 724 C C . PHE A 1 90 ? -9.015 3.351 2.257 1.00 91.56 90 PHE A C 1
ATOM 726 O O . PHE A 1 90 ? -9.448 3.433 3.401 1.00 91.56 90 PHE A O 1
ATOM 733 N N . LEU A 1 91 ? -9.078 4.367 1.393 1.00 91.94 91 LEU A N 1
ATOM 734 C CA . LEU A 1 91 ? -9.793 5.607 1.706 1.00 91.94 91 LEU A CA 1
ATOM 735 C C . LEU A 1 91 ? -11.289 5.342 1.923 1.00 91.94 91 LEU A C 1
ATOM 737 O O . LEU A 1 91 ? -11.830 5.741 2.945 1.00 91.94 91 LEU A O 1
ATOM 741 N N . GLU A 1 92 ? -11.919 4.571 1.035 1.00 90.44 92 GLU A N 1
ATOM 742 C CA . GLU A 1 92 ? -13.324 4.161 1.145 1.00 90.44 92 GLU A CA 1
ATOM 743 C C . GLU A 1 92 ? -13.574 3.334 2.422 1.00 90.44 92 GLU A C 1
ATOM 745 O O . GLU A 1 92 ? -14.603 3.500 3.068 1.00 90.44 92 GLU A O 1
ATOM 750 N N . ILE A 1 93 ? -12.617 2.498 2.851 1.00 88.00 93 ILE A N 1
ATOM 751 C CA . ILE A 1 93 ? -12.690 1.811 4.153 1.00 88.00 93 ILE A CA 1
ATOM 752 C C . ILE A 1 93 ? -12.715 2.811 5.315 1.00 88.00 93 ILE A C 1
ATOM 754 O O . ILE A 1 93 ? -13.547 2.670 6.212 1.00 88.00 93 ILE A O 1
ATOM 758 N N . TYR A 1 94 ? -11.822 3.805 5.313 1.00 84.69 94 TYR A N 1
ATOM 759 C CA . TYR A 1 94 ? -11.790 4.833 6.357 1.00 84.69 94 TYR A CA 1
ATOM 760 C C . TYR A 1 94 ? -13.056 5.685 6.377 1.00 84.69 94 TYR A C 1
ATOM 762 O O . TYR A 1 94 ? -13.556 6.020 7.449 1.00 84.69 94 TYR A O 1
ATOM 770 N N . ASP A 1 95 ? -13.607 5.967 5.201 1.00 83.81 95 ASP A N 1
ATOM 771 C CA . ASP A 1 95 ? -14.838 6.735 5.034 1.00 83.81 95 ASP A CA 1
ATOM 772 C C . ASP A 1 95 ? -16.108 5.902 5.280 1.00 83.81 95 ASP A C 1
ATOM 774 O O . ASP A 1 95 ? -17.215 6.436 5.233 1.00 83.81 95 ASP A O 1
ATOM 778 N N . ARG A 1 96 ? -15.963 4.601 5.584 1.00 79.69 96 ARG A N 1
ATOM 779 C CA . ARG A 1 96 ? -17.062 3.629 5.743 1.00 79.69 96 ARG A CA 1
ATOM 780 C C . ARG A 1 96 ? -17.979 3.555 4.514 1.00 79.69 96 ARG A C 1
ATOM 782 O O . ARG A 1 96 ? -19.166 3.251 4.627 1.00 79.69 96 ARG A O 1
ATOM 789 N N . ASP A 1 97 ? -17.415 3.789 3.335 1.00 75.56 97 ASP A N 1
ATOM 790 C CA . ASP A 1 97 ? -18.085 3.645 2.048 1.00 75.56 97 ASP A CA 1
ATOM 791 C C . ASP A 1 97 ? -18.124 2.157 1.640 1.00 75.56 97 ASP A C 1
ATOM 793 O O . ASP A 1 97 ? -17.114 1.445 1.628 1.00 75.56 97 ASP A O 1
ATOM 797 N N . GLY A 1 98 ? -19.311 1.665 1.273 1.00 73.12 98 GLY A N 1
ATOM 798 C CA . GLY A 1 98 ? -19.527 0.289 0.811 1.00 73.12 98 GLY A CA 1
ATOM 799 C C . GLY A 1 98 ? -18.831 -0.056 -0.516 1.00 73.12 98 GLY A C 1
ATOM 800 O O . GLY A 1 98 ? -18.791 -1.229 -0.907 1.00 73.12 98 GLY A O 1
ATOM 801 N N . SER A 1 99 ? -18.255 0.934 -1.199 1.00 81.25 99 SER A N 1
ATOM 802 C CA . SER A 1 99 ? -17.607 0.803 -2.509 1.00 81.25 99 SER A CA 1
ATOM 803 C C . SER A 1 99 ? -16.248 0.096 -2.476 1.00 81.25 99 SER A C 1
ATOM 805 O O . SER A 1 99 ? -15.814 -0.432 -3.508 1.00 81.25 99 SER A O 1
ATOM 807 N N . ALA A 1 100 ? -15.614 -0.037 -1.303 1.00 81.25 100 ALA A N 1
ATOM 808 C CA . ALA A 1 100 ? -14.261 -0.592 -1.178 1.00 81.25 100 ALA A CA 1
ATOM 809 C C . ALA A 1 100 ? -14.119 -1.984 -1.820 1.00 81.25 100 ALA A C 1
ATOM 811 O O . ALA A 1 100 ? -13.100 -2.312 -2.440 1.00 81.25 100 ALA A O 1
ATOM 812 N N . ARG A 1 101 ? -15.156 -2.826 -1.724 1.00 78.25 101 ARG A N 1
ATOM 813 C CA . ARG A 1 101 ? -15.149 -4.174 -2.319 1.00 78.25 101 ARG A CA 1
ATOM 814 C C . ARG A 1 101 ? -15.114 -4.140 -3.850 1.00 78.25 101 ARG A C 1
ATOM 816 O O . ARG A 1 101 ? -14.463 -4.995 -4.458 1.00 78.25 101 ARG A O 1
ATOM 823 N N . ALA A 1 102 ? -15.782 -3.165 -4.464 1.00 82.62 102 ALA A N 1
ATOM 824 C CA . ALA A 1 102 ? -15.783 -2.996 -5.911 1.00 82.62 102 ALA A CA 1
ATOM 825 C C . ALA A 1 102 ? -14.380 -2.630 -6.417 1.00 82.62 102 ALA A C 1
ATOM 827 O O . ALA A 1 102 ? -13.911 -3.235 -7.377 1.00 82.62 102 ALA A O 1
ATOM 828 N N . ARG A 1 103 ? -13.656 -1.742 -5.716 1.00 85.69 103 ARG A N 1
ATOM 829 C CA . ARG A 1 103 ? -12.284 -1.335 -6.090 1.00 85.69 103 ARG A CA 1
ATOM 830 C C . ARG A 1 103 ? -11.290 -2.479 -6.087 1.00 85.69 103 ARG A C 1
ATOM 832 O O . ARG A 1 103 ? -10.481 -2.582 -7.001 1.00 85.69 103 ARG A O 1
ATOM 839 N N . LYS A 1 104 ? -11.367 -3.351 -5.080 1.00 82.38 104 LYS A N 1
ATOM 840 C CA . LYS A 1 104 ? -10.526 -4.551 -5.030 1.00 82.38 104 LYS A CA 1
ATOM 841 C C . LYS A 1 104 ? -10.794 -5.457 -6.234 1.00 82.38 104 LYS A C 1
ATOM 843 O O . LYS A 1 104 ? -9.857 -5.878 -6.894 1.00 82.38 104 LYS A O 1
ATOM 848 N N . THR A 1 105 ? -12.071 -5.696 -6.535 1.00 82.38 105 THR A N 1
ATOM 849 C CA . THR A 1 105 ? -12.474 -6.524 -7.682 1.00 82.38 105 THR A CA 1
ATOM 850 C C . THR A 1 105 ? -11.973 -5.920 -8.994 1.00 82.38 105 THR A C 1
ATOM 852 O O . THR A 1 105 ? -11.434 -6.633 -9.828 1.00 82.38 105 THR A O 1
ATOM 855 N N . GLU A 1 106 ? -12.085 -4.600 -9.160 1.00 85.06 106 GLU A N 1
ATOM 856 C CA . GLU A 1 106 ? -11.553 -3.896 -10.329 1.00 85.06 106 GLU A CA 1
ATOM 857 C C . GLU A 1 106 ? -10.023 -4.022 -10.423 1.00 85.06 106 GLU A C 1
ATOM 859 O O . GLU A 1 106 ? -9.494 -4.284 -11.501 1.00 85.06 106 GLU A O 1
ATOM 864 N N . ALA A 1 107 ? -9.303 -3.905 -9.304 1.00 82.06 107 ALA A N 1
ATOM 865 C CA . ALA A 1 107 ? -7.847 -4.039 -9.281 1.00 82.06 107 ALA A CA 1
ATOM 866 C C . ALA A 1 107 ? -7.386 -5.451 -9.672 1.00 82.06 107 ALA A C 1
ATOM 868 O O . ALA A 1 107 ? -6.380 -5.581 -10.365 1.00 82.06 107 ALA A O 1
ATOM 869 N N . ASP A 1 108 ? -8.140 -6.484 -9.284 1.00 77.25 108 ASP A N 1
ATOM 870 C CA . ASP A 1 108 ? -7.862 -7.880 -9.641 1.00 77.25 108 ASP A CA 1
ATOM 871 C C . ASP A 1 108 ? -8.001 -8.134 -11.159 1.00 77.25 108 ASP A C 1
ATOM 873 O O . ASP A 1 108 ? -7.381 -9.059 -11.683 1.00 77.25 108 ASP A O 1
ATOM 877 N N . THR A 1 109 ? -8.778 -7.310 -11.880 1.00 77.88 109 THR A N 1
ATOM 878 C CA . THR A 1 109 ? -8.907 -7.395 -13.352 1.00 77.88 109 THR A CA 1
ATOM 879 C C . THR A 1 109 ? -7.769 -6.723 -14.114 1.00 77.88 109 THR A C 1
ATOM 881 O O . THR A 1 109 ? -7.623 -6.947 -15.316 1.00 77.88 109 THR A O 1
ATOM 884 N N . LEU A 1 110 ? -6.958 -5.898 -13.447 1.00 74.38 110 LEU A N 1
ATOM 885 C CA . LEU A 1 110 ? -5.792 -5.300 -14.080 1.00 74.38 110 LEU A CA 1
ATOM 886 C C . LEU A 1 110 ? -4.702 -6.363 -14.184 1.00 74.38 110 LEU A C 1
ATOM 888 O O . LEU A 1 110 ? -4.264 -6.911 -13.171 1.00 74.38 110 LEU A O 1
ATOM 892 N N . SER A 1 111 ? -4.241 -6.618 -15.412 1.00 57.22 111 SER A N 1
ATOM 893 C CA . SER A 1 111 ? -3.070 -7.450 -15.673 1.00 57.22 111 SER A CA 1
ATOM 894 C C . SER A 1 111 ? -1.819 -6.623 -15.943 1.00 57.22 111 SER A C 1
ATOM 896 O O . SER A 1 111 ? -1.404 -6.519 -17.097 1.00 57.22 111 SER A O 1
ATOM 898 N N . PRO A 1 112 ? -1.163 -6.038 -14.918 1.00 55.59 112 PRO A N 1
ATOM 899 C CA . PRO A 1 112 ? 0.096 -5.357 -15.148 1.00 55.59 112 PRO A CA 1
ATOM 900 C C . PRO A 1 112 ? 1.149 -6.372 -15.616 1.00 55.59 112 PRO A C 1
ATOM 902 O O . PRO A 1 112 ? 1.339 -7.445 -15.030 1.00 55.59 112 PRO A O 1
ATOM 905 N N . SER A 1 113 ? 1.846 -6.027 -16.696 1.00 42.00 113 SER A N 1
ATOM 906 C CA . SER A 1 113 ? 2.898 -6.838 -17.313 1.00 42.00 113 SER A CA 1
ATOM 907 C C . SER A 1 113 ? 3.935 -7.301 -16.274 1.00 42.00 113 SER A C 1
ATOM 909 O O . SER A 1 113 ? 4.603 -6.480 -15.649 1.00 42.00 113 SER A O 1
ATOM 911 N N . GLY A 1 114 ? 4.091 -8.621 -16.089 1.00 51.41 114 GLY A N 1
ATOM 912 C CA . GLY A 1 114 ? 5.004 -9.213 -15.094 1.00 51.41 114 GLY A CA 1
ATOM 913 C C . GLY A 1 114 ? 4.373 -9.594 -13.744 1.00 51.41 114 GLY A C 1
ATOM 914 O O . GLY A 1 114 ? 5.118 -9.796 -12.784 1.00 51.41 114 GLY A O 1
ATOM 915 N N . HIS A 1 115 ? 3.036 -9.672 -13.679 1.00 51.19 115 HIS A N 1
ATOM 916 C CA . HIS A 1 115 ? 2.178 -10.214 -12.611 1.00 51.19 115 HIS A CA 1
ATOM 917 C C . HIS A 1 115 ? 2.887 -10.918 -11.431 1.00 51.19 115 HIS A C 1
ATOM 919 O O . HIS A 1 115 ? 2.951 -12.140 -11.316 1.00 51.19 115 HIS A O 1
ATOM 925 N N . LEU A 1 116 ? 3.325 -10.112 -10.465 1.00 46.53 116 LEU A N 1
ATOM 926 C CA . LEU A 1 116 ? 3.235 -10.466 -9.057 1.00 46.53 116 LEU A CA 1
ATOM 927 C C . LEU A 1 116 ? 1.862 -10.001 -8.587 1.00 46.53 116 LEU A C 1
ATOM 929 O O . LEU A 1 116 ? 1.644 -8.799 -8.458 1.00 46.53 116 LEU A O 1
ATOM 933 N N . LEU A 1 117 ? 0.965 -10.909 -8.242 1.00 45.81 117 LEU A N 1
ATOM 934 C CA . LEU A 1 117 ? -0.318 -10.608 -7.591 1.00 45.81 117 LEU A CA 1
ATOM 935 C C . LEU A 1 117 ? -0.208 -9.840 -6.240 1.00 45.81 117 LEU A C 1
ATOM 937 O O . LEU A 1 117 ? -1.162 -9.828 -5.472 1.00 45.81 117 LEU A O 1
ATOM 941 N N . GLN A 1 118 ? 0.949 -9.269 -5.863 1.00 57.12 118 GLN A N 1
ATOM 942 C CA . GLN A 1 118 ? 1.239 -8.857 -4.483 1.00 57.12 118 GLN A CA 1
ATOM 943 C C . GLN A 1 118 ? 2.273 -7.720 -4.313 1.00 57.12 118 GLN A C 1
ATOM 945 O O . GLN A 1 118 ? 2.894 -7.660 -3.257 1.00 57.12 118 GLN A O 1
ATOM 950 N N . PHE A 1 119 ? 2.501 -6.804 -5.271 1.00 67.00 119 PHE A N 1
ATOM 951 C CA . PHE A 1 119 ? 3.358 -5.629 -4.959 1.00 67.00 119 PHE A CA 1
ATOM 952 C C . PHE A 1 119 ? 2.773 -4.796 -3.811 1.00 67.00 119 PHE A C 1
ATOM 954 O O . PHE A 1 119 ? 3.475 -4.376 -2.895 1.00 67.00 119 PHE A O 1
ATOM 961 N N . LEU A 1 120 ? 1.450 -4.642 -3.843 1.00 75.56 120 LEU A N 1
ATOM 962 C CA . LEU A 1 120 ? 0.636 -4.028 -2.804 1.00 75.56 120 LEU A CA 1
ATOM 963 C C . LEU A 1 120 ? -0.597 -4.917 -2.598 1.00 75.56 120 LEU A C 1
ATOM 965 O O . LEU A 1 120 ? -1.631 -4.680 -3.222 1.00 75.56 120 LEU A O 1
ATOM 969 N N . PRO A 1 121 ? -0.493 -6.002 -1.813 1.00 79.38 121 PRO A N 1
ATOM 970 C CA . PRO A 1 121 ? -1.606 -6.923 -1.647 1.00 79.38 121 PRO A CA 1
ATOM 971 C C . PRO A 1 121 ? -2.670 -6.286 -0.757 1.00 79.38 121 PRO A C 1
ATOM 973 O O . PRO A 1 121 ? -2.350 -5.730 0.291 1.00 79.38 121 PRO A O 1
ATOM 976 N N . PHE A 1 122 ? -3.944 -6.411 -1.106 1.00 82.69 122 PHE A N 1
ATOM 977 C CA . PHE A 1 122 ? -5.027 -5.994 -0.213 1.00 82.69 122 PHE A CA 1
ATOM 978 C C . PHE A 1 122 ? -4.983 -6.777 1.113 1.00 82.69 122 PHE A C 1
ATOM 980 O O . PHE A 1 122 ? -4.589 -7.945 1.153 1.00 82.69 122 PHE A O 1
ATOM 987 N N . PHE A 1 123 ? -5.359 -6.132 2.219 1.00 81.25 123 PHE A N 1
ATOM 988 C CA . PHE A 1 123 ? -5.448 -6.795 3.522 1.00 81.25 123 PHE A CA 1
ATOM 989 C C . PHE A 1 123 ? -6.603 -7.812 3.565 1.00 81.25 123 PHE A C 1
ATOM 991 O O . PHE A 1 123 ? -7.552 -7.740 2.778 1.00 81.25 123 PHE A O 1
ATOM 998 N N . SER A 1 124 ? -6.523 -8.778 4.489 1.00 81.06 124 SER A N 1
ATOM 999 C CA . SER A 1 124 ? -7.681 -9.618 4.813 1.00 81.06 124 SER A CA 1
ATOM 1000 C C . SER A 1 124 ? -8.741 -8.786 5.540 1.00 81.06 124 SER A C 1
ATOM 1002 O O . SER A 1 124 ? -8.417 -7.775 6.164 1.00 81.06 124 SER A O 1
ATOM 1004 N N . LYS A 1 125 ? -10.005 -9.226 5.500 1.00 77.94 125 LYS A N 1
ATOM 1005 C CA . LYS A 1 125 ? -11.099 -8.560 6.230 1.00 77.94 125 LYS A CA 1
ATOM 1006 C C . LYS A 1 125 ? -10.810 -8.445 7.730 1.00 77.94 125 LYS A C 1
ATOM 1008 O O . LYS A 1 125 ? -11.074 -7.407 8.321 1.00 77.94 125 LYS A O 1
ATOM 1013 N N . GLU A 1 126 ? -10.221 -9.481 8.319 1.00 79.00 126 GLU A N 1
ATOM 1014 C CA . GLU A 1 126 ? -9.809 -9.501 9.729 1.00 79.00 126 GLU A CA 1
ATOM 1015 C C . GLU A 1 126 ? -8.742 -8.442 10.019 1.00 79.00 126 GLU A C 1
ATOM 1017 O O . GLU A 1 126 ? -8.857 -7.694 10.983 1.00 79.00 126 GLU A O 1
ATOM 1022 N N . SER A 1 127 ? -7.730 -8.330 9.148 1.00 82.44 127 SER A N 1
ATOM 1023 C CA . SER A 1 127 ? -6.681 -7.314 9.295 1.00 82.44 127 SER A CA 1
ATOM 1024 C C . SER A 1 127 ? -7.261 -5.904 9.204 1.00 82.44 127 SER A C 1
ATOM 1026 O O . SER A 1 127 ? -6.861 -5.042 9.976 1.00 82.44 127 SER A O 1
ATOM 1028 N N . ILE A 1 128 ? -8.203 -5.686 8.280 1.00 82.12 128 ILE A N 1
ATOM 1029 C CA . ILE A 1 128 ? -8.894 -4.404 8.105 1.00 82.12 128 ILE A CA 1
ATOM 1030 C C . ILE A 1 128 ? -9.710 -4.060 9.352 1.00 82.12 128 ILE A C 1
ATOM 1032 O O . ILE A 1 128 ? -9.557 -2.964 9.874 1.00 82.12 128 ILE A O 1
ATOM 1036 N N . SER A 1 129 ? -10.527 -4.997 9.840 1.00 81.62 129 SER A N 1
ATOM 1037 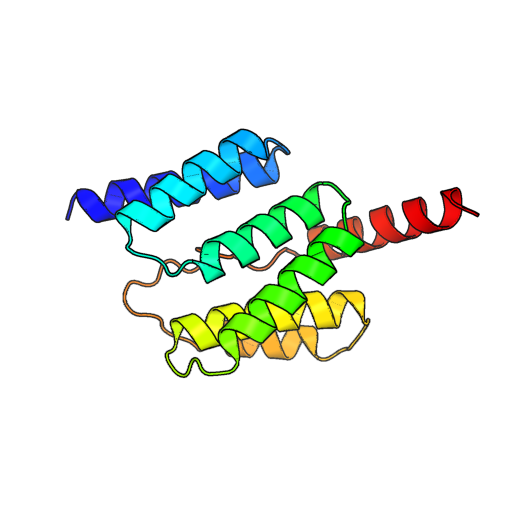C CA . SER A 1 129 ? -11.385 -4.774 11.014 1.00 81.62 129 SER A CA 1
ATOM 1038 C C . SER A 1 129 ? -10.537 -4.395 12.224 1.00 81.62 129 SER A C 1
ATOM 1040 O O . SER A 1 129 ? -10.755 -3.349 12.816 1.00 81.62 129 SER A O 1
ATOM 1042 N N . ARG A 1 130 ? -9.459 -5.147 12.479 1.00 83.38 130 ARG A N 1
ATOM 1043 C CA . ARG A 1 130 ? -8.517 -4.841 13.558 1.00 83.38 130 ARG A CA 1
ATOM 1044 C C . ARG A 1 130 ? -7.900 -3.443 13.438 1.00 83.38 130 ARG A C 1
ATOM 1046 O O . ARG A 1 130 ? -7.827 -2.743 14.435 1.00 83.38 130 ARG A O 1
ATOM 1053 N N . ILE A 1 131 ? -7.468 -3.033 12.241 1.00 81.62 131 ILE A N 1
ATOM 1054 C CA . ILE A 1 131 ? -6.891 -1.692 12.025 1.00 81.62 131 ILE A CA 1
ATOM 1055 C C . ILE A 1 131 ? -7.927 -0.598 12.326 1.00 81.62 131 ILE A C 1
ATOM 1057 O O . ILE A 1 131 ? -7.585 0.410 12.938 1.00 81.62 131 ILE A O 1
ATOM 1061 N N . ILE A 1 132 ? -9.180 -0.787 11.903 1.00 78.69 132 ILE A N 1
ATOM 1062 C CA . ILE A 1 132 ? -10.272 0.163 12.169 1.00 78.69 132 ILE A CA 1
ATOM 1063 C C . ILE A 1 132 ? -10.571 0.228 13.672 1.00 78.69 132 ILE A C 1
ATOM 1065 O O . ILE A 1 132 ? -10.699 1.320 14.222 1.00 78.69 132 ILE A O 1
ATOM 1069 N N . ASP A 1 133 ? -10.645 -0.924 14.337 1.00 80.56 133 ASP A N 1
ATOM 1070 C CA . ASP A 1 133 ? -10.958 -1.019 15.765 1.00 80.56 133 ASP A CA 1
ATOM 1071 C C . ASP A 1 133 ? -9.850 -0.392 16.629 1.00 80.56 133 ASP A C 1
ATOM 1073 O O . ASP A 1 133 ? -10.131 0.371 17.554 1.00 80.56 133 ASP A O 1
ATOM 1077 N N . GLU A 1 134 ? -8.579 -0.653 16.300 1.00 79.38 134 GLU A N 1
ATOM 1078 C CA . GLU A 1 134 ? -7.413 -0.057 16.972 1.00 79.38 134 GLU A CA 1
ATOM 1079 C C . GLU A 1 134 ? -7.385 1.475 16.823 1.00 79.38 134 GLU A C 1
ATOM 1081 O O . GLU A 1 134 ? -7.017 2.189 17.761 1.00 79.38 134 GLU A O 1
ATOM 1086 N N . GLN A 1 135 ? -7.819 2.001 15.675 1.00 72.62 135 GLN A N 1
ATOM 1087 C CA . GLN A 1 135 ? -7.938 3.444 15.458 1.00 72.62 135 GLN A CA 1
ATOM 1088 C C . GLN A 1 135 ? -9.083 4.068 16.250 1.00 72.62 135 GLN A C 1
ATOM 1090 O O . GLN A 1 135 ? -8.869 5.093 16.895 1.00 72.62 135 GLN A O 1
ATOM 1095 N N . ALA A 1 136 ? -10.266 3.446 16.246 1.00 72.56 136 ALA A N 1
ATOM 1096 C CA . ALA A 1 136 ? -11.409 3.923 17.023 1.00 72.56 136 ALA A CA 1
ATOM 1097 C C . ALA A 1 136 ? -11.060 4.003 18.520 1.00 72.56 136 ALA A C 1
ATOM 1099 O O . ALA A 1 136 ? -11.268 5.031 19.160 1.00 72.56 136 ALA A O 1
ATOM 1100 N N . ALA A 1 137 ? -10.399 2.970 19.049 1.00 73.69 137 ALA A N 1
ATOM 1101 C CA . ALA A 1 137 ? -9.947 2.941 20.439 1.00 73.69 137 ALA A CA 1
ATOM 1102 C C . ALA A 1 137 ? -8.878 4.002 20.771 1.00 73.69 137 ALA A C 1
ATOM 1104 O O . ALA A 1 137 ? -8.744 4.403 21.928 1.00 73.69 137 ALA A O 1
ATOM 1105 N N . THR A 1 138 ? -8.093 4.441 19.783 1.00 65.56 138 THR A N 1
ATOM 1106 C CA . THR A 1 138 ? -7.081 5.494 19.963 1.00 65.56 138 THR A CA 1
ATOM 1107 C C . THR A 1 138 ? -7.715 6.887 19.943 1.00 65.56 138 THR A C 1
ATOM 1109 O O . THR A 1 138 ? -7.298 7.747 20.716 1.00 65.56 138 THR A O 1
ATOM 1112 N N . GLN A 1 139 ? -8.748 7.101 19.121 1.00 61.81 139 GLN A N 1
ATOM 1113 C CA . GLN A 1 139 ? -9.501 8.360 19.071 1.00 61.81 139 GLN A CA 1
ATOM 1114 C C . GLN A 1 139 ? -10.305 8.607 20.356 1.00 61.81 139 GLN A C 1
ATOM 1116 O O . GLN A 1 139 ? -10.276 9.719 20.877 1.00 61.81 139 GLN A O 1
ATOM 1121 N N . ASP A 1 140 ? -10.924 7.570 20.926 1.00 60.25 140 ASP A N 1
ATOM 1122 C CA . ASP A 1 140 ? -11.709 7.687 22.167 1.00 60.25 140 ASP A CA 1
ATOM 1123 C C . ASP A 1 140 ? -10.855 7.973 23.416 1.00 60.25 140 ASP A C 1
ATOM 1125 O O . ASP A 1 140 ? -11.366 8.466 24.415 1.00 60.25 140 ASP A O 1
ATOM 1129 N N . ARG A 1 141 ? -9.549 7.673 23.386 1.00 59.41 141 ARG A N 1
ATOM 1130 C CA . ARG A 1 141 ? -8.616 7.939 24.502 1.00 59.41 141 ARG A CA 1
ATOM 1131 C C . ARG A 1 141 ? -8.009 9.342 24.484 1.00 59.41 141 ARG A C 1
ATOM 1133 O O . ARG A 1 141 ? -7.308 9.700 25.428 1.00 59.41 141 ARG A O 1
ATOM 1140 N N . ALA A 1 142 ? -8.206 10.092 23.402 1.00 56.25 142 ALA A N 1
ATOM 1141 C CA . ALA A 1 142 ? -7.704 11.455 23.242 1.00 56.25 142 ALA A CA 1
ATOM 1142 C C . ALA A 1 142 ? -8.744 12.531 23.623 1.00 56.25 142 ALA A C 1
ATOM 1144 O O . ALA A 1 142 ? -8.443 13.722 23.511 1.00 56.25 142 ALA A O 1
ATOM 1145 N N . LEU A 1 143 ? -9.938 12.108 24.060 1.00 46.22 143 LEU A N 1
ATOM 1146 C CA . LEU A 1 143 ? -11.041 12.921 24.589 1.00 46.22 143 LEU A CA 1
ATOM 1147 C C . LEU A 1 143 ? -11.152 12.748 26.110 1.00 46.22 143 LEU A C 1
ATOM 1149 O O . LEU A 1 143 ? -11.528 13.743 26.768 1.00 46.22 143 LEU A O 1
#

Organism: NCBI:txid604088

pLDDT: mean 83.21, std 12.18, range [42.0, 96.25]

Sequence (143 aa):
MLRNAVGYLSLLRALFFAKRGNASRARKEFQTAQARLRAQPEFADAFDARILMMEGRGDDARLKLSQTMKALETRRDDNGRYISLYCRHFLEIYDRDGSARARKTEADTLSPSGHLLQFLPFFSKESISRIIDEQAATQDRAL